Protein AF-A0A961LYN2-F1 (afdb_monomer)

Sequence (134 aa):
SHDMHLLSLVADRLWLVKDGGVAPYLDDLDSYRAMLLGEGTDRPKAEKPARPKASREQVLALKAEVRKCEQRVEKLEDMREKLAAKLADPALYEDDRKGDRDVWNRKYAEVMDGLDRAEALWMKSVEALENAES

Radius of gyration: 27.25 Å; Cα contacts (8 Å, |Δi|>4): 76; chains: 1; bounding box: 68×30×63 Å

Mean predicted aligned error: 15.35 Å

pLDDT: mean 79.86, std 14.17, range [43.94, 96.69]

Foldseek 3Di:
DDPLVVCQVPDPWDWDDDPNDIGTDPDGPVVVVCVVVVVDDDDPPPPPPPPPQADPVRLVVLVVQLVVLVVQLVVLVVVLVVLVVVLPDPVCVDPVNVVVNVVSVVVNVVSVVSNVVSVVSSVVSVVVSVVNND

Secondary structure (DSSP, 8-state):
---HHHHHHH-S-EEEEETTEEEEE-S-HHHHHHHHTT------------PPPPPHHHHHHHHHHHHHHHHHHHHHHHHHHHHHHHHT-GGGGSGGGHHHHHHHHHHHHHHHHHHHHHHHHHHHHHHHHHHHH-

Nearest PDB structures (foldseek):
  4bne-assembly1_B  TM=8.394E-01  e=1.138E+00  Gallus gallus
  3lll-assembly1_B  TM=4.347E-01  e=5.332E+00  Mus musculus

Solvent-accessible surface area (backbone atoms only — not comparable to full-atom values): 7947 Å² total; per-residue (Å²): 136,78,66,62,68,60,49,70,75,70,55,91,76,51,70,44,77,57,97,95,43,78,42,82,37,92,70,56,73,66,57,51,50,40,60,74,69,72,73,64,72,97,60,90,72,72,77,73,72,74,74,75,73,53,50,73,66,55,54,5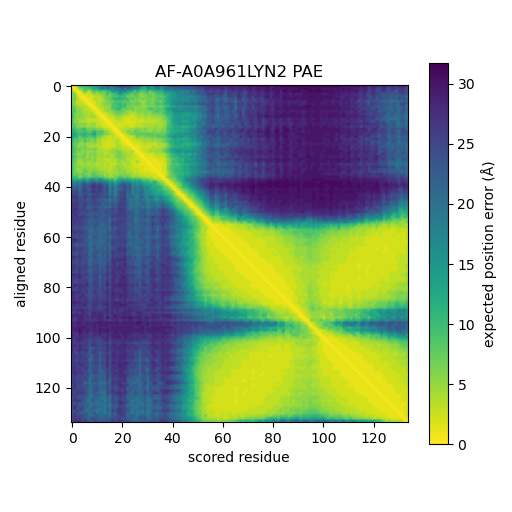0,50,34,54,50,50,29,53,53,28,48,56,50,35,52,55,36,49,57,50,43,52,58,45,49,57,56,71,66,40,70,78,51,72,42,85,94,33,56,73,56,44,58,53,52,52,50,52,46,52,53,42,50,57,49,34,57,54,32,48,56,50,26,54,52,32,46,52,52,37,53,68,44,75,107

Structure (mmCIF, N/CA/C/O backbone):
data_AF-A0A961LYN2-F1
#
_entry.id   AF-A0A961LYN2-F1
#
loop_
_atom_site.group_PDB
_atom_site.id
_atom_site.type_symbol
_atom_site.label_atom_id
_atom_site.label_alt_id
_atom_site.label_comp_id
_atom_site.label_asym_id
_atom_site.label_entity_id
_atom_site.label_seq_id
_atom_site.pdbx_PDB_ins_code
_atom_site.Cartn_x
_atom_site.Cartn_y
_atom_site.Cartn_z
_atom_site.occupancy
_atom_site.B_iso_or_equiv
_atom_site.auth_seq_id
_atom_site.auth_comp_id
_atom_site.auth_asym_id
_atom_site.auth_atom_id
_atom_site.pdbx_PDB_model_num
ATOM 1 N N . SER A 1 1 ? -38.609 20.480 4.962 1.00 43.94 1 SER A N 1
ATOM 2 C CA . SER A 1 1 ? -38.190 19.089 4.730 1.00 43.94 1 SER A CA 1
ATOM 3 C C . SER A 1 1 ? -36.690 19.005 4.890 1.00 43.94 1 SER A C 1
ATOM 5 O O . SER A 1 1 ? -35.978 19.451 4.005 1.00 43.94 1 SER A O 1
ATOM 7 N N . HIS A 1 2 ? -36.223 18.569 6.060 1.00 53.62 2 HIS A N 1
ATOM 8 C CA . HIS A 1 2 ? -34.799 18.359 6.314 1.00 53.62 2 HIS A CA 1
ATOM 9 C C . HIS A 1 2 ? -34.423 16.994 5.754 1.00 53.62 2 HIS A C 1
ATOM 11 O O . HIS A 1 2 ? -35.116 16.014 6.032 1.00 53.62 2 HIS A O 1
ATOM 17 N N . ASP A 1 3 ? -33.368 16.943 4.952 1.00 67.56 3 ASP A N 1
ATOM 18 C CA . ASP A 1 3 ? -32.854 15.695 4.410 1.00 67.56 3 ASP A CA 1
ATOM 19 C C . ASP A 1 3 ? -32.191 14.900 5.544 1.00 67.56 3 ASP A C 1
ATOM 21 O O . ASP A 1 3 ? -31.022 15.084 5.883 1.00 67.56 3 ASP A O 1
ATOM 25 N N . MET A 1 4 ? -32.995 14.089 6.233 1.00 63.25 4 MET A N 1
ATOM 26 C CA . MET A 1 4 ? -32.558 13.339 7.415 1.00 63.25 4 MET A CA 1
ATOM 27 C C . MET A 1 4 ? -31.488 12.301 7.071 1.00 63.25 4 MET A C 1
ATOM 29 O O . MET A 1 4 ? -30.701 11.922 7.935 1.00 63.25 4 MET A O 1
ATOM 33 N N . HIS A 1 5 ? -31.423 11.890 5.804 1.00 59.78 5 HIS A N 1
ATOM 34 C CA . HIS A 1 5 ? -30.403 10.977 5.313 1.00 59.78 5 HIS A CA 1
ATOM 35 C C . HIS A 1 5 ? -29.024 11.645 5.303 1.00 59.78 5 HIS A C 1
ATOM 37 O O . HIS A 1 5 ? -28.043 11.048 5.740 1.00 59.78 5 HIS A O 1
ATOM 43 N N . LEU A 1 6 ? -28.962 12.924 4.916 1.00 63.28 6 LEU A N 1
ATOM 44 C CA . LEU A 1 6 ? -27.732 13.712 4.981 1.00 63.28 6 LEU A CA 1
ATOM 45 C C . LEU A 1 6 ? -27.244 13.891 6.428 1.00 63.28 6 LEU A C 1
ATOM 47 O O . LEU A 1 6 ? -26.052 13.781 6.696 1.00 63.28 6 LEU A O 1
ATOM 51 N N . LEU A 1 7 ? -28.157 14.110 7.379 1.00 65.94 7 LEU A N 1
ATOM 52 C CA . LEU A 1 7 ? -27.802 14.236 8.797 1.00 65.94 7 LEU A CA 1
ATOM 53 C C . LEU A 1 7 ? -27.266 12.925 9.383 1.00 65.94 7 LEU A C 1
ATOM 55 O O . LEU A 1 7 ? -26.334 12.965 10.178 1.00 65.94 7 LEU A O 1
ATOM 59 N N . SER A 1 8 ? -27.794 11.774 8.958 1.00 63.50 8 SER A N 1
ATOM 60 C CA . SER A 1 8 ? -27.272 10.465 9.374 1.00 63.50 8 SER A CA 1
ATOM 61 C C . SER A 1 8 ? -25.857 10.188 8.860 1.00 63.50 8 SER A C 1
ATOM 63 O O . SER A 1 8 ? -25.156 9.374 9.453 1.00 63.50 8 SER A O 1
ATOM 65 N N . LEU A 1 9 ? -25.458 10.811 7.750 1.00 64.75 9 LEU A N 1
ATOM 66 C CA . LEU A 1 9 ? -24.141 10.621 7.137 1.00 64.75 9 LEU A CA 1
ATOM 67 C C . LEU A 1 9 ? -23.081 11.585 7.686 1.00 64.75 9 LEU A C 1
ATOM 69 O O . LEU A 1 9 ? -21.896 11.290 7.596 1.00 64.75 9 LEU A O 1
ATOM 73 N N . VAL A 1 10 ? -23.496 12.734 8.227 1.00 69.56 10 VAL A N 1
ATOM 74 C CA . VAL A 1 10 ? -22.592 13.822 8.647 1.00 69.56 10 VAL A CA 1
ATOM 75 C C . VAL A 1 10 ? -22.502 13.964 10.171 1.00 69.56 10 VAL A C 1
ATOM 77 O O . VAL A 1 10 ? -21.541 14.537 10.676 1.00 69.56 10 VAL A O 1
ATOM 80 N N . ALA A 1 11 ? -23.486 13.478 10.932 1.00 68.31 11 ALA A N 1
ATOM 81 C CA . ALA A 1 11 ? -23.500 13.645 12.381 1.00 68.31 11 ALA A CA 1
ATOM 82 C C . ALA A 1 11 ? -22.739 12.522 13.105 1.00 68.31 11 ALA A C 1
ATOM 84 O O . ALA A 1 11 ? -23.214 11.393 13.183 1.00 68.31 11 ALA A O 1
ATOM 85 N N . ASP A 1 12 ? -21.615 12.868 13.738 1.00 69.12 12 ASP A N 1
ATOM 86 C CA . ASP A 1 12 ? -20.866 11.949 14.609 1.00 69.12 12 ASP A CA 1
ATOM 87 C C . ASP A 1 12 ? -21.581 11.647 15.938 1.00 69.12 12 ASP A C 1
ATOM 89 O O . ASP A 1 12 ? -21.381 10.591 16.538 1.00 69.12 12 ASP A O 1
ATOM 93 N N . ARG A 1 13 ? -22.371 12.597 16.463 1.00 73.81 13 ARG A N 1
ATOM 94 C CA . ARG A 1 13 ? -23.065 12.470 17.759 1.00 73.81 13 ARG A CA 1
ATOM 95 C C . ARG A 1 13 ? -24.402 13.191 17.752 1.00 73.81 13 ARG A C 1
ATOM 97 O O . ARG A 1 13 ? -24.498 14.326 17.290 1.00 73.81 13 ARG A O 1
ATOM 104 N N . LEU A 1 14 ? -25.404 12.567 18.365 1.00 80.19 14 LEU A N 1
ATOM 105 C CA . LEU A 1 14 ? -26.733 13.139 18.550 1.00 80.19 14 LEU A CA 1
ATOM 106 C C . LEU A 1 14 ? -26.966 13.475 20.026 1.00 80.19 14 LEU A C 1
ATOM 108 O O . LEU A 1 14 ? -26.477 12.794 20.927 1.00 80.19 14 LEU A O 1
ATOM 112 N N . TRP A 1 15 ? -27.709 14.551 20.273 1.00 81.94 15 TRP A N 1
ATOM 113 C CA . TRP A 1 15 ? -28.126 14.976 21.608 1.00 81.94 15 TRP A CA 1
ATOM 114 C C . TRP A 1 15 ? -29.633 15.194 21.593 1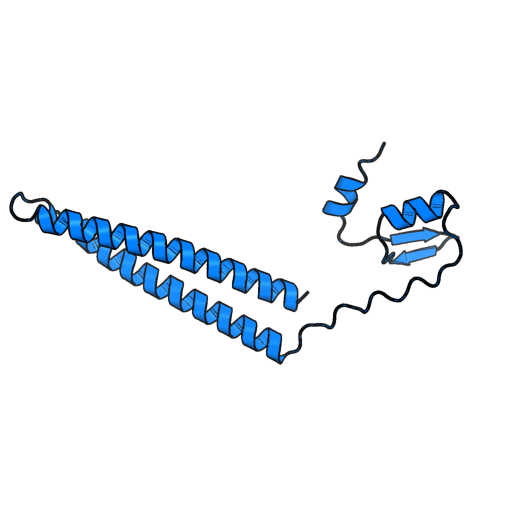.00 81.94 15 TRP A C 1
ATOM 116 O O . TRP A 1 15 ? -30.162 15.834 20.684 1.00 81.94 15 TRP A O 1
ATOM 126 N N . LEU A 1 16 ? -30.319 14.662 22.599 1.00 81.00 16 LEU A N 1
ATOM 127 C CA . LEU A 1 16 ? -31.757 14.800 22.761 1.00 81.00 16 LEU A CA 1
ATOM 128 C C . LEU A 1 16 ? -32.042 15.868 23.812 1.00 81.00 16 LEU A C 1
ATOM 130 O O . LEU A 1 16 ? -31.566 15.787 24.945 1.00 81.00 16 LEU A O 1
ATOM 134 N N . VAL A 1 17 ? -32.848 16.854 23.425 1.00 78.88 17 VAL A N 1
ATOM 135 C CA . VAL A 1 17 ? -33.356 17.888 24.327 1.00 78.88 17 VAL A CA 1
ATOM 136 C C . VAL A 1 17 ? -34.813 17.580 24.634 1.00 78.88 17 VAL A C 1
ATOM 138 O O . VAL A 1 17 ? -35.659 17.632 23.740 1.00 78.88 17 VAL A O 1
ATOM 141 N N . LYS A 1 18 ? -35.109 17.237 25.887 1.00 72.50 18 LYS A N 1
ATOM 142 C CA . LYS A 1 18 ? -36.470 16.953 26.359 1.00 72.50 18 LYS A CA 1
ATOM 143 C C . LYS A 1 18 ? -36.603 17.368 27.823 1.00 72.50 18 LYS A C 1
ATOM 145 O O . LYS A 1 18 ? -35.637 17.274 28.575 1.00 72.50 18 LYS A O 1
ATOM 150 N N . ASP A 1 19 ? -37.784 17.854 28.209 1.00 60.34 19 ASP A N 1
ATOM 151 C CA . ASP A 1 19 ? -38.138 18.184 29.600 1.00 60.34 19 ASP A CA 1
ATOM 152 C C . ASP A 1 19 ? -37.120 19.111 30.302 1.00 60.34 19 ASP A C 1
ATOM 154 O O . ASP A 1 19 ? -36.803 18.955 31.477 1.00 60.34 19 ASP A O 1
ATOM 158 N N . GLY A 1 20 ? -36.575 20.086 29.561 1.00 74.44 20 GLY A N 1
ATOM 159 C CA . GLY A 1 20 ? -35.614 21.072 30.075 1.00 74.44 20 GLY A CA 1
ATOM 160 C C . GLY A 1 20 ? -34.177 20.565 30.256 1.00 74.44 20 GLY A C 1
ATOM 161 O O . GLY A 1 20 ? -33.324 21.335 30.691 1.00 74.44 20 GLY A O 1
ATOM 162 N N . GLY A 1 21 ? -33.890 19.307 29.907 1.00 70.19 21 GLY A N 1
ATOM 163 C CA . GLY A 1 21 ? -32.554 18.712 29.947 1.00 70.19 21 GLY A CA 1
ATOM 164 C C . GLY A 1 21 ? -31.996 18.403 28.557 1.00 70.19 21 GLY A C 1
ATOM 165 O O . GLY A 1 21 ? -32.744 18.210 27.598 1.00 70.19 21 GLY A O 1
ATOM 166 N N . VAL A 1 22 ? -30.665 18.336 28.458 1.00 80.50 22 VAL A N 1
ATOM 167 C CA . VAL A 1 22 ? -29.938 17.903 27.255 1.00 80.50 22 VAL A CA 1
ATOM 168 C C . VAL A 1 22 ? -29.121 16.668 27.622 1.00 80.50 22 VAL A C 1
ATOM 170 O O . VAL A 1 22 ? -28.274 16.736 28.512 1.00 80.50 22 VAL A O 1
ATOM 173 N N . ALA A 1 23 ? -29.370 15.545 26.951 1.00 75.38 23 ALA A N 1
ATOM 174 C CA . ALA A 1 23 ? -28.655 14.292 27.178 1.00 75.38 23 ALA A CA 1
ATOM 175 C C . ALA A 1 23 ? -28.105 13.720 25.860 1.00 75.38 23 ALA A C 1
ATOM 177 O O . ALA A 1 23 ? -28.721 13.918 24.809 1.00 75.38 23 ALA A O 1
ATOM 178 N N . PRO A 1 24 ? -26.968 12.999 25.883 1.00 77.69 24 PRO A N 1
ATOM 179 C CA . PRO A 1 24 ? -26.489 12.263 24.717 1.00 77.69 24 PRO A CA 1
ATOM 180 C C . PRO A 1 24 ? -27.546 11.270 24.223 1.00 77.69 24 PRO A C 1
ATOM 182 O O . PRO A 1 24 ? -28.118 10.520 25.014 1.00 77.69 24 PRO 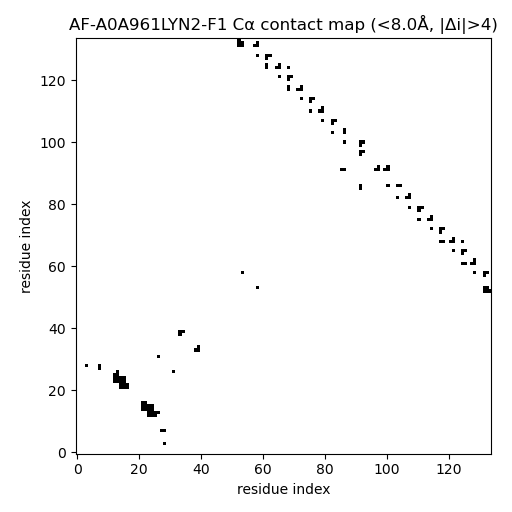A O 1
ATOM 185 N N . TYR A 1 25 ? -27.798 11.264 22.917 1.00 80.12 25 TYR A N 1
ATOM 186 C CA . TYR A 1 25 ? -28.762 10.383 22.270 1.00 80.12 25 TYR A CA 1
A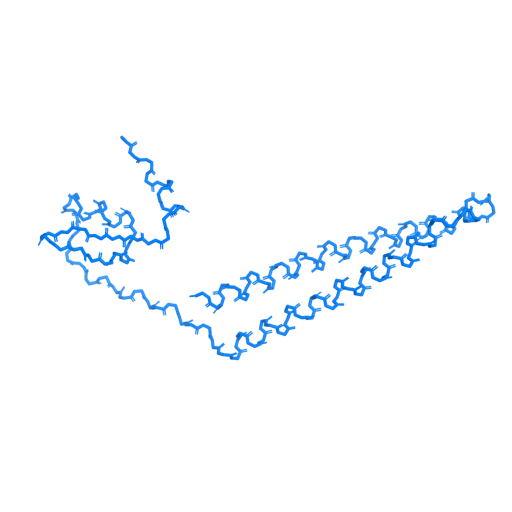TOM 187 C C . TYR A 1 25 ? -28.008 9.313 21.485 1.00 80.12 25 TYR A C 1
ATOM 189 O O . TYR A 1 25 ? -27.267 9.619 20.554 1.00 80.12 25 TYR A O 1
ATOM 197 N N . LEU A 1 26 ? -28.157 8.062 21.919 1.00 73.62 26 LEU A N 1
ATOM 198 C CA . LEU A 1 26 ? -27.394 6.919 21.402 1.00 73.62 26 LEU A CA 1
ATOM 199 C C . LEU A 1 26 ? -28.127 6.153 20.292 1.00 73.62 26 LEU A C 1
ATOM 201 O O . LEU A 1 26 ? -27.582 5.204 19.732 1.00 73.62 26 LEU A O 1
ATOM 205 N N . ASP A 1 27 ? -29.362 6.546 19.997 1.00 75.44 27 ASP A N 1
ATOM 206 C CA . ASP A 1 27 ? -30.182 5.974 18.937 1.00 75.44 27 ASP A CA 1
ATOM 207 C C . ASP A 1 27 ? -30.099 6.813 17.648 1.00 75.44 27 ASP A C 1
ATOM 209 O O . ASP A 1 27 ? -29.579 7.927 17.632 1.00 75.44 27 ASP A O 1
ATOM 213 N N . ASP A 1 28 ? -30.615 6.268 16.546 1.00 78.56 28 ASP A N 1
ATOM 214 C CA . ASP A 1 28 ? -30.626 6.919 15.233 1.00 78.56 28 ASP A CA 1
ATOM 215 C C . ASP A 1 28 ? -31.809 7.893 15.043 1.00 78.56 28 ASP A C 1
ATOM 217 O O . ASP A 1 28 ? -32.763 7.959 15.830 1.00 78.56 28 ASP A O 1
ATOM 221 N N . LEU A 1 29 ? -31.740 8.680 13.964 1.00 76.38 29 LEU A N 1
ATOM 222 C CA . LEU A 1 29 ? -32.771 9.659 13.599 1.00 76.38 29 LEU A CA 1
ATOM 223 C C . LEU A 1 29 ? -34.120 8.999 13.257 1.00 76.38 29 LEU A C 1
ATOM 225 O O . LEU A 1 29 ? -35.168 9.601 13.497 1.00 76.38 29 LEU A O 1
ATOM 229 N N . ASP A 1 30 ? -34.115 7.753 12.774 1.00 73.50 30 ASP A N 1
ATOM 230 C CA . ASP A 1 30 ? -35.334 6.977 12.514 1.00 73.50 30 ASP A CA 1
ATOM 231 C C . ASP A 1 30 ? -36.050 6.590 13.816 1.00 73.50 30 ASP A C 1
ATOM 233 O O . ASP A 1 30 ? -37.273 6.717 13.925 1.00 73.50 30 ASP A O 1
ATOM 237 N N . SER A 1 31 ? -35.293 6.212 14.849 1.00 73.88 31 SER A N 1
ATOM 238 C CA . SER A 1 31 ? -35.816 5.952 16.195 1.00 73.88 31 SER A CA 1
ATOM 239 C C . SER A 1 31 ? -36.382 7.227 16.831 1.00 73.88 31 SER A C 1
ATOM 241 O O . SER A 1 31 ? -37.436 7.183 17.467 1.00 73.88 31 SER A O 1
ATOM 243 N N . TYR A 1 32 ? -35.739 8.382 16.612 1.00 76.56 32 TYR A N 1
ATOM 244 C CA . TYR A 1 32 ? -36.258 9.676 17.079 1.00 76.56 32 TYR A CA 1
ATOM 245 C C . TYR A 1 32 ? -37.588 10.037 16.400 1.00 76.56 32 TYR A C 1
ATOM 247 O O . TYR A 1 32 ? -38.526 10.502 17.051 1.00 76.56 32 TYR A O 1
ATOM 255 N N . ARG A 1 33 ? -37.708 9.757 15.098 1.00 76.19 33 ARG A N 1
ATOM 256 C CA . ARG A 1 33 ? -38.952 9.941 14.343 1.00 76.19 33 ARG A CA 1
ATOM 257 C C . ARG A 1 33 ? -40.076 9.046 14.867 1.00 76.19 33 ARG A C 1
ATOM 259 O O . ARG A 1 33 ? -41.191 9.531 15.046 1.00 76.19 33 ARG A O 1
ATOM 266 N N . ALA A 1 34 ? -39.793 7.774 15.139 1.00 73.81 34 ALA A N 1
ATOM 267 C CA . ALA A 1 34 ? -40.772 6.853 15.716 1.00 73.81 34 ALA A CA 1
ATOM 268 C C . ALA A 1 34 ? -41.244 7.311 17.111 1.00 73.81 34 ALA A C 1
ATOM 270 O O . ALA A 1 34 ? -42.433 7.226 17.420 1.00 73.81 34 ALA A O 1
ATOM 271 N N . MET A 1 35 ? -40.333 7.868 17.921 1.00 73.31 35 MET A N 1
ATOM 272 C CA . MET A 1 35 ? -40.653 8.454 19.228 1.00 73.31 35 MET A CA 1
ATOM 273 C C . MET A 1 35 ? -41.564 9.688 19.110 1.00 73.31 35 MET A C 1
ATOM 275 O O . MET A 1 35 ? -42.495 9.838 19.897 1.00 73.31 35 MET A O 1
ATOM 279 N N . LEU A 1 36 ? -41.328 10.563 18.126 1.00 72.19 36 LEU A N 1
ATOM 280 C CA . LEU A 1 36 ? -42.148 11.757 17.873 1.00 72.19 36 LEU A CA 1
ATOM 281 C C . LEU A 1 36 ? -43.554 11.436 17.351 1.00 72.19 36 LEU A C 1
ATOM 283 O O . LEU A 1 36 ? -44.495 12.169 17.645 1.00 72.19 36 LEU A O 1
ATOM 287 N N . LEU A 1 37 ? -43.695 10.367 16.564 1.00 74.44 37 LEU A N 1
ATOM 288 C CA . LEU A 1 37 ? -44.964 9.971 15.942 1.00 74.44 37 LEU A CA 1
ATOM 289 C C . LEU A 1 37 ? -45.880 9.161 16.874 1.00 74.44 37 LEU A C 1
ATOM 291 O O . LEU A 1 37 ? -47.002 8.845 16.494 1.00 74.44 37 LEU A O 1
ATOM 295 N N . GLY A 1 38 ? -45.436 8.850 18.097 1.00 62.34 38 GLY A N 1
ATOM 296 C CA . GLY A 1 38 ? -46.259 8.168 19.102 1.00 62.34 38 GLY A CA 1
ATOM 297 C C . GLY A 1 38 ? -46.527 6.682 18.824 1.00 62.34 38 GLY A C 1
ATOM 298 O O . GLY A 1 38 ? -47.333 6.078 19.523 1.00 62.34 38 GLY A O 1
ATOM 299 N N . GLU A 1 39 ? -45.848 6.073 17.844 1.00 54.94 39 GLU A N 1
ATOM 300 C CA . GLU A 1 39 ? -46.008 4.654 17.467 1.00 54.94 39 GLU A CA 1
ATOM 301 C C . GLU A 1 39 ? -45.041 3.703 18.210 1.00 54.94 39 GLU A C 1
ATOM 303 O O . GLU A 1 39 ? -45.038 2.492 17.987 1.00 54.94 39 GLU A O 1
ATOM 308 N N . GLY A 1 40 ? -44.217 4.220 19.123 1.00 51.31 40 GLY A N 1
ATOM 309 C CA . GLY A 1 40 ? -43.243 3.438 19.886 1.00 51.31 40 GLY A CA 1
ATOM 310 C C . GLY A 1 40 ? -43.794 2.923 21.211 1.00 51.31 40 GLY A C 1
ATOM 311 O O . GLY A 1 40 ? -43.507 3.492 22.258 1.00 51.31 40 GLY A O 1
ATOM 312 N N . THR A 1 41 ? -44.560 1.834 21.170 1.00 46.53 41 THR A N 1
ATOM 313 C CA . THR A 1 41 ? -44.861 0.994 22.339 1.00 46.53 41 THR A CA 1
ATOM 314 C C . THR A 1 41 ? -43.589 0.620 23.098 1.00 46.53 41 THR A C 1
ATOM 316 O O . THR A 1 41 ? -42.602 0.247 22.456 1.00 46.53 41 THR A O 1
ATOM 319 N N . ASP A 1 42 ? -43.663 0.617 24.432 1.00 50.12 42 ASP A N 1
ATOM 320 C CA . ASP A 1 42 ? -42.789 -0.118 25.350 1.00 50.12 42 ASP A CA 1
ATOM 321 C C . ASP A 1 42 ? -42.363 -1.475 24.766 1.00 50.12 42 ASP A C 1
ATOM 323 O O . ASP A 1 42 ? -43.044 -2.495 24.887 1.00 50.12 42 ASP A O 1
ATOM 327 N N . ARG A 1 43 ? -41.203 -1.502 24.118 1.00 52.31 43 ARG A N 1
ATOM 328 C CA . ARG A 1 43 ? -40.408 -2.714 23.977 1.00 52.31 43 ARG A CA 1
ATOM 329 C C . ARG A 1 43 ? -39.109 -2.448 24.709 1.00 52.31 43 ARG A C 1
ATOM 331 O O . ARG A 1 43 ? -38.463 -1.448 24.394 1.00 52.31 43 ARG A O 1
ATOM 338 N N . PRO A 1 44 ? -38.680 -3.330 25.626 1.00 47.84 44 PRO A N 1
ATOM 339 C CA . PRO A 1 44 ? -37.300 -3.320 26.067 1.00 47.84 44 PRO A CA 1
ATOM 340 C C . PRO A 1 44 ? -36.457 -3.616 24.825 1.00 47.84 44 PRO A C 1
ATOM 342 O O . PRO A 1 44 ? -36.373 -4.753 24.356 1.00 47.84 44 PRO A O 1
ATOM 345 N N . LYS A 1 45 ? -35.921 -2.559 24.211 1.00 52.56 45 LYS A N 1
ATOM 346 C CA . LYS A 1 45 ? -34.965 -2.665 23.117 1.00 52.56 45 LYS A CA 1
ATOM 347 C C . LYS A 1 45 ? -33.736 -3.275 23.768 1.00 52.56 45 LYS A C 1
ATOM 349 O O . LYS A 1 45 ? -33.087 -2.620 24.577 1.00 52.56 45 LYS A O 1
ATOM 354 N N . ALA A 1 46 ? -33.516 -4.562 23.503 1.00 51.50 46 ALA A N 1
ATOM 355 C CA . ALA A 1 46 ? -32.322 -5.275 23.919 1.00 51.50 46 ALA A CA 1
ATOM 356 C C . ALA A 1 46 ? -31.124 -4.354 23.688 1.00 51.50 46 ALA A C 1
ATOM 358 O O . ALA A 1 46 ? -30.978 -3.837 22.574 1.00 51.50 46 ALA A O 1
ATOM 359 N N . GLU A 1 47 ? -30.336 -4.104 24.740 1.00 54.22 47 GLU A N 1
ATOM 360 C CA . GLU A 1 47 ? -29.048 -3.433 24.617 1.00 54.22 47 GLU A CA 1
ATOM 361 C C . GLU A 1 47 ? -28.350 -4.075 23.424 1.00 54.22 47 GLU A C 1
ATOM 363 O O . GLU A 1 47 ? -28.020 -5.264 23.455 1.00 54.22 47 GLU A O 1
ATOM 368 N N . LYS A 1 48 ? -28.199 -3.323 22.323 1.00 55.56 48 LYS A N 1
ATOM 369 C CA . LYS A 1 48 ? -27.278 -3.738 21.271 1.00 55.56 48 LYS A CA 1
ATOM 370 C C . LYS A 1 48 ? -25.967 -3.936 22.021 1.00 55.56 48 LYS A C 1
ATOM 372 O O . LYS A 1 48 ? -25.511 -2.957 22.619 1.00 55.56 48 LYS A O 1
ATOM 377 N N . PRO A 1 49 ? -25.410 -5.160 22.074 1.00 47.72 49 PRO A N 1
ATOM 378 C CA . PRO A 1 49 ? -24.187 -5.380 22.815 1.00 47.72 49 PRO A CA 1
ATOM 379 C C . PRO A 1 49 ? -23.193 -4.359 22.283 1.00 47.72 49 PRO A C 1
ATOM 381 O O . PRO A 1 49 ? -22.992 -4.277 21.065 1.00 47.72 49 PRO A O 1
ATOM 384 N N . ALA A 1 50 ? -22.663 -3.522 23.181 1.00 59.19 50 ALA A N 1
ATOM 385 C CA . ALA A 1 50 ? -21.554 -2.645 22.854 1.00 59.19 50 ALA A CA 1
ATOM 386 C C . ALA A 1 50 ? -20.556 -3.522 22.105 1.00 59.19 50 ALA A C 1
ATOM 388 O O . ALA A 1 50 ? -20.169 -4.569 22.637 1.00 59.19 50 ALA A O 1
ATOM 389 N N . ARG A 1 51 ? -20.261 -3.184 20.839 1.00 59.94 51 ARG A N 1
ATOM 390 C CA . ARG A 1 51 ? -19.361 -3.999 20.019 1.00 59.94 51 ARG A CA 1
ATOM 391 C C . ARG A 1 51 ? -18.133 -4.259 20.887 1.00 59.94 51 ARG A C 1
ATOM 393 O O . ARG A 1 51 ? -17.578 -3.284 21.401 1.00 59.94 51 ARG A O 1
ATOM 400 N N . PRO A 1 52 ? -17.784 -5.526 21.169 1.00 59.56 52 PRO A N 1
ATOM 401 C CA . PRO A 1 52 ? -16.664 -5.800 22.047 1.00 59.56 52 PRO A CA 1
ATOM 402 C C . PRO A 1 52 ? -15.458 -5.098 21.436 1.00 59.56 52 PRO A C 1
ATOM 404 O O . PRO A 1 52 ? -15.116 -5.366 20.284 1.00 59.56 52 PRO A O 1
ATOM 407 N N . LYS A 1 53 ? -14.881 -4.145 22.181 1.00 66.31 53 LYS A N 1
ATOM 408 C CA . LYS A 1 53 ? -13.651 -3.467 21.769 1.00 66.31 53 LYS A CA 1
ATOM 409 C C . LYS A 1 53 ? -12.651 -4.547 21.387 1.00 66.31 53 LYS A C 1
ATOM 411 O O . LYS A 1 53 ? -12.512 -5.523 22.135 1.00 66.31 53 LYS A O 1
ATOM 416 N N . ALA A 1 54 ? -12.011 -4.394 20.230 1.00 75.31 54 ALA A N 1
ATOM 417 C CA . ALA A 1 54 ? -11.049 -5.377 19.761 1.00 75.31 54 ALA A CA 1
ATOM 418 C C . ALA A 1 54 ? -10.024 -5.647 20.869 1.00 75.31 54 ALA A C 1
ATOM 420 O O . ALA A 1 54 ? -9.571 -4.733 21.569 1.00 75.31 54 ALA A O 1
ATOM 421 N N . SER A 1 55 ? -9.694 -6.919 21.078 1.00 84.19 55 SER A N 1
ATOM 422 C CA . SER A 1 55 ? -8.730 -7.276 22.109 1.00 84.19 55 SER A CA 1
ATOM 423 C C . SER A 1 55 ? -7.370 -6.659 21.774 1.00 84.19 55 SER A C 1
ATOM 425 O O . SER A 1 55 ? -7.019 -6.448 20.610 1.00 84.19 55 SER A O 1
ATOM 427 N N . ARG A 1 56 ? -6.552 -6.396 22.797 1.00 85.62 56 ARG A N 1
ATOM 428 C CA . ARG A 1 56 ? -5.190 -5.878 22.597 1.00 85.62 56 ARG A CA 1
ATOM 429 C C . ARG A 1 56 ? -4.369 -6.765 21.650 1.00 85.62 56 ARG A C 1
ATOM 431 O O . ARG A 1 56 ? -3.543 -6.254 20.901 1.00 85.62 56 ARG A O 1
ATOM 438 N N . GLU A 1 57 ? -4.611 -8.074 21.672 1.00 87.25 57 GLU A N 1
ATOM 439 C CA . GLU A 1 57 ? -3.978 -9.051 20.780 1.00 87.25 57 GLU A CA 1
ATOM 440 C C . GLU A 1 57 ? -4.433 -8.885 19.325 1.00 87.25 57 GLU A C 1
ATOM 442 O O . GLU A 1 57 ? -3.597 -8.921 18.425 1.00 87.25 57 GLU A O 1
ATOM 447 N N . GLN A 1 58 ? -5.725 -8.631 19.087 1.00 87.06 58 GLN A N 1
ATOM 448 C CA . GLN A 1 58 ? -6.261 -8.355 17.749 1.00 87.06 58 GLN A CA 1
ATOM 449 C C . GLN A 1 58 ? -5.669 -7.067 17.166 1.00 87.06 58 GLN A C 1
ATOM 451 O O . GLN A 1 58 ? -5.212 -7.063 16.026 1.00 87.06 58 GLN A O 1
ATOM 456 N N . VAL A 1 59 ? -5.585 -6.000 17.966 1.00 90.19 59 VAL A N 1
ATOM 457 C CA . VAL A 1 59 ? -4.956 -4.736 17.547 1.00 90.19 59 VAL A CA 1
ATOM 458 C C . VAL A 1 59 ? -3.464 -4.927 17.244 1.00 90.19 59 VAL A C 1
ATOM 460 O O . VAL A 1 59 ? -2.958 -4.404 16.253 1.00 90.19 59 VAL A O 1
ATOM 463 N N . LEU A 1 60 ? -2.740 -5.701 18.062 1.00 92.12 60 LEU A N 1
ATOM 464 C CA . LEU A 1 60 ? -1.329 -6.022 17.812 1.00 92.12 60 LEU A CA 1
ATOM 465 C C . LEU A 1 60 ? -1.136 -6.825 16.517 1.00 92.12 60 LEU A C 1
ATOM 467 O O . LEU A 1 60 ? -0.207 -6.536 15.764 1.00 92.12 60 LEU A O 1
ATOM 471 N N . ALA A 1 61 ? -2.012 -7.794 16.244 1.00 92.56 61 ALA A N 1
ATOM 472 C CA . ALA A 1 61 ? -1.978 -8.577 15.013 1.00 92.56 61 ALA A CA 1
ATOM 473 C C . ALA A 1 61 ? -2.254 -7.706 13.776 1.00 92.56 61 ALA A C 1
ATOM 475 O O . ALA A 1 61 ? -1.509 -7.780 12.801 1.00 92.56 61 ALA A O 1
ATOM 476 N N . LEU A 1 62 ? -3.254 -6.821 13.838 1.00 91.56 62 LEU A N 1
ATOM 477 C CA . LEU A 1 62 ? -3.566 -5.882 12.756 1.00 91.56 62 LEU A CA 1
ATOM 478 C C . LEU A 1 62 ? -2.404 -4.916 12.488 1.00 91.56 62 LEU A C 1
ATOM 480 O O . LEU A 1 62 ? -2.018 -4.725 11.338 1.00 91.56 62 LEU A O 1
ATOM 484 N N . LYS A 1 63 ? -1.755 -4.391 13.537 1.00 92.81 63 LYS A N 1
ATOM 485 C CA . LYS A 1 63 ? -0.531 -3.577 13.398 1.00 92.81 63 LYS A CA 1
ATOM 486 C C . LYS A 1 63 ? 0.615 -4.343 12.737 1.00 92.81 63 LYS A C 1
ATOM 488 O O . LYS A 1 63 ? 1.380 -3.759 11.971 1.00 92.81 63 LYS A O 1
ATOM 493 N N . ALA A 1 64 ? 0.760 -5.633 13.036 1.00 94.31 64 ALA A N 1
ATOM 494 C CA . ALA A 1 64 ? 1.772 -6.470 12.400 1.00 94.31 64 ALA A CA 1
ATOM 495 C C . ALA A 1 64 ? 1.470 -6.703 10.910 1.00 94.31 64 ALA A C 1
ATOM 497 O O . ALA A 1 64 ? 2.390 -6.631 10.094 1.00 94.31 64 ALA A O 1
ATOM 498 N N . GLU A 1 65 ? 0.204 -6.922 10.544 1.00 92.31 65 GLU A N 1
ATOM 499 C CA . GLU A 1 65 ? -0.203 -7.058 9.140 1.00 92.31 65 GLU A CA 1
ATOM 500 C C . GLU A 1 65 ? -0.023 -5.749 8.358 1.00 92.31 65 GLU A C 1
ATOM 502 O O . GLU A 1 65 ? 0.552 -5.786 7.272 1.00 92.31 65 GLU A O 1
ATOM 507 N N . VAL A 1 66 ? -0.364 -4.587 8.934 1.00 94.50 66 VAL A N 1
ATOM 508 C CA . VAL A 1 66 ? -0.073 -3.273 8.322 1.00 94.50 66 VAL A CA 1
ATOM 509 C C . VAL A 1 66 ? 1.420 -3.137 8.011 1.00 94.50 66 VAL A C 1
ATOM 511 O O . VAL A 1 66 ? 1.783 -2.907 6.859 1.00 94.50 66 VAL A O 1
ATOM 514 N N . ARG A 1 67 ? 2.298 -3.392 8.992 1.00 94.81 67 ARG A N 1
ATOM 515 C CA . ARG A 1 67 ? 3.762 -3.331 8.800 1.00 94.81 67 ARG A CA 1
ATOM 516 C C . ARG A 1 67 ? 4.267 -4.284 7.721 1.00 94.81 67 ARG A C 1
ATOM 518 O O . ARG A 1 67 ? 5.226 -3.989 7.013 1.00 94.81 67 ARG A O 1
ATOM 525 N N . LYS A 1 68 ? 3.661 -5.463 7.610 1.00 94.94 68 LYS A N 1
ATOM 526 C CA . LYS A 1 68 ? 4.021 -6.458 6.596 1.00 94.94 68 LYS A CA 1
ATOM 527 C C . LYS A 1 68 ? 3.593 -6.013 5.199 1.00 94.94 68 LYS A C 1
ATOM 529 O O . LYS A 1 68 ? 4.332 -6.250 4.243 1.00 94.94 68 LYS A O 1
ATOM 534 N N . CYS A 1 69 ? 2.432 -5.373 5.075 1.00 93.56 69 CYS A N 1
ATOM 535 C CA . CYS A 1 69 ? 1.991 -4.753 3.831 1.00 93.56 69 CYS A CA 1
ATOM 536 C C . CYS A 1 69 ? 2.903 -3.584 3.435 1.00 93.56 69 CYS A C 1
ATOM 538 O O . CYS A 1 69 ? 3.334 -3.547 2.286 1.00 93.56 69 CYS A O 1
ATOM 540 N N . GLU A 1 70 ? 3.294 -2.722 4.378 1.00 93.88 70 GLU A N 1
ATOM 541 C CA . GLU A 1 70 ? 4.251 -1.625 4.144 1.00 93.88 70 GLU A CA 1
ATOM 542 C C . GLU A 1 70 ? 5.583 -2.143 3.593 1.00 93.88 70 GLU A C 1
ATOM 544 O O . GLU A 1 70 ? 6.019 -1.723 2.526 1.00 93.88 70 GLU A O 1
ATOM 549 N N . GLN A 1 71 ? 6.181 -3.147 4.245 1.00 95.75 71 GLN A N 1
ATOM 550 C CA . GLN A 1 71 ? 7.420 -3.775 3.765 1.00 95.75 71 GLN A CA 1
ATOM 551 C C . GLN A 1 71 ? 7.276 -4.395 2.371 1.00 95.75 71 GLN A C 1
ATOM 553 O O . GLN A 1 71 ? 8.258 -4.551 1.643 1.00 95.75 71 GLN A O 1
ATOM 558 N N . ARG A 1 72 ? 6.071 -4.843 2.007 1.00 94.31 72 ARG A N 1
ATOM 559 C CA . ARG A 1 72 ? 5.812 -5.421 0.688 1.00 94.31 72 ARG A CA 1
ATOM 560 C C . ARG A 1 72 ? 5.712 -4.338 -0.382 1.00 94.31 72 ARG A C 1
ATOM 562 O O . ARG A 1 72 ? 6.248 -4.558 -1.463 1.00 94.31 72 ARG A O 1
ATOM 569 N N . VAL A 1 73 ? 5.070 -3.211 -0.077 1.00 94.50 73 VAL A N 1
ATOM 570 C CA . VAL A 1 73 ? 5.033 -2.028 -0.950 1.00 94.50 73 VAL A CA 1
ATOM 571 C C . VAL A 1 73 ? 6.449 -1.488 -1.150 1.00 94.50 73 VAL A C 1
ATOM 573 O O . VAL A 1 73 ? 6.885 -1.372 -2.288 1.00 94.50 73 VAL A O 1
ATOM 576 N N . GLU A 1 74 ? 7.211 -1.297 -0.071 1.00 95.88 74 GLU A N 1
ATOM 577 C CA . GLU A 1 74 ? 8.601 -0.816 -0.119 1.00 95.88 74 GLU A CA 1
ATOM 578 C C . GLU A 1 74 ? 9.483 -1.692 -1.024 1.00 95.88 74 GLU A C 1
ATOM 580 O O . GLU A 1 74 ? 10.151 -1.201 -1.930 1.00 95.88 74 GLU A O 1
ATOM 585 N N . LYS A 1 75 ? 9.418 -3.021 -0.869 1.00 95.31 75 LYS A N 1
ATOM 586 C CA . LYS A 1 75 ? 10.170 -3.948 -1.732 1.00 95.31 75 LYS A CA 1
ATOM 587 C C . LYS A 1 75 ? 9.763 -3.871 -3.204 1.00 95.31 75 LYS A C 1
ATOM 589 O O . LYS A 1 75 ? 10.603 -4.102 -4.074 1.00 95.31 75 LYS A O 1
ATOM 594 N N . LEU A 1 76 ? 8.484 -3.632 -3.491 1.00 94.12 76 LEU A N 1
ATOM 595 C CA . LEU A 1 76 ? 7.992 -3.513 -4.864 1.00 94.12 76 LEU A CA 1
ATOM 596 C C . LEU A 1 76 ? 8.395 -2.173 -5.485 1.00 94.12 76 LEU A C 1
ATOM 598 O O . LEU A 1 76 ? 8.791 -2.171 -6.649 1.00 94.12 76 LEU A O 1
ATOM 602 N N . GLU A 1 77 ? 8.397 -1.083 -4.715 1.00 94.12 77 GLU A N 1
ATOM 603 C CA . GLU A 1 77 ? 8.960 0.208 -5.136 1.00 94.12 77 GLU A CA 1
ATOM 604 C C . GLU A 1 77 ? 10.459 0.090 -5.447 1.00 94.12 77 GLU A C 1
ATOM 606 O O . GLU A 1 77 ? 10.891 0.476 -6.532 1.00 94.12 77 GLU A O 1
ATOM 611 N N . ASP A 1 78 ? 11.245 -0.568 -4.589 1.00 96.00 78 ASP A N 1
ATOM 612 C CA . ASP A 1 78 ? 12.669 -0.830 -4.850 1.00 96.00 78 ASP A CA 1
ATOM 613 C C . ASP A 1 78 ? 12.889 -1.601 -6.165 1.00 96.00 78 ASP A C 1
ATOM 615 O O . ASP A 1 78 ? 13.850 -1.373 -6.911 1.00 96.00 78 ASP A O 1
ATOM 619 N N . MET A 1 79 ? 12.029 -2.587 -6.441 1.00 93.31 79 MET A N 1
ATOM 620 C CA . MET A 1 79 ? 12.080 -3.359 -7.684 1.00 93.31 79 MET A CA 1
ATOM 621 C C . MET A 1 79 ? 11.686 -2.504 -8.887 1.00 93.31 79 MET A C 1
ATOM 623 O O . MET A 1 79 ? 12.338 -2.592 -9.933 1.00 93.31 79 MET A O 1
ATOM 627 N N . ARG A 1 80 ? 10.648 -1.678 -8.740 1.00 94.12 80 ARG A N 1
ATOM 628 C CA . ARG A 1 80 ? 10.181 -0.741 -9.758 1.00 94.12 80 ARG A CA 1
ATOM 629 C C . ARG A 1 80 ? 11.277 0.255 -10.113 1.00 94.12 80 ARG A C 1
ATOM 631 O O . ARG A 1 80 ? 11.549 0.421 -11.297 1.00 94.12 80 ARG A O 1
ATOM 638 N N . GLU A 1 81 ? 11.942 0.860 -9.133 1.00 94.12 81 GLU A N 1
ATOM 639 C CA . GLU A 1 81 ? 13.013 1.836 -9.359 1.00 94.12 81 GLU A CA 1
ATOM 640 C C . GLU A 1 81 ? 14.181 1.209 -10.131 1.00 94.12 81 GLU A C 1
ATOM 642 O O . GLU A 1 81 ? 14.633 1.743 -11.146 1.00 94.12 81 GLU A O 1
ATOM 647 N N . LYS A 1 82 ? 14.614 0.007 -9.731 1.00 92.88 82 LYS A N 1
ATOM 648 C CA . LYS A 1 82 ? 15.675 -0.733 -10.436 1.00 92.88 82 LYS A CA 1
ATOM 649 C C . LYS A 1 82 ? 15.289 -1.078 -11.873 1.00 92.88 82 LYS A C 1
ATOM 651 O O . LYS A 1 82 ? 16.150 -1.072 -12.754 1.00 92.88 82 LYS A O 1
ATOM 656 N N . LEU A 1 83 ? 14.024 -1.418 -12.125 1.00 90.50 83 LEU A N 1
ATOM 657 C CA . LEU A 1 83 ? 13.528 -1.683 -13.477 1.00 90.50 83 LEU A CA 1
ATOM 658 C C . LEU A 1 83 ? 13.391 -0.397 -14.296 1.00 90.50 83 LEU A C 1
ATOM 660 O O . LEU A 1 83 ? 13.775 -0.396 -15.462 1.00 90.50 83 LEU A O 1
ATOM 664 N N . ALA A 1 84 ? 12.920 0.693 -13.693 1.00 90.38 84 ALA A N 1
ATOM 665 C CA . ALA A 1 84 ? 12.825 2.001 -14.330 1.00 90.38 84 ALA A CA 1
ATOM 666 C C . ALA A 1 84 ? 14.208 2.513 -14.750 1.00 90.38 84 ALA A C 1
ATOM 668 O O . ALA A 1 84 ? 14.377 2.940 -15.888 1.00 90.38 84 ALA A O 1
ATOM 669 N N . ALA A 1 85 ? 15.220 2.378 -13.887 1.00 89.88 85 ALA A N 1
ATOM 670 C CA . ALA A 1 85 ? 16.600 2.731 -14.211 1.00 89.88 85 ALA A CA 1
ATOM 671 C C . ALA A 1 85 ? 17.145 1.920 -15.399 1.00 89.88 85 ALA A C 1
ATOM 673 O O . ALA A 1 85 ? 17.808 2.472 -16.273 1.00 89.88 85 ALA A O 1
ATOM 674 N N . LYS A 1 86 ? 16.825 0.620 -15.475 1.00 86.06 86 LYS A N 1
ATOM 675 C CA . LYS A 1 86 ? 17.197 -0.229 -16.621 1.00 86.06 86 LYS A CA 1
ATOM 676 C C . LYS A 1 86 ? 16.468 0.164 -17.904 1.00 86.06 86 LYS A C 1
ATOM 678 O O . LYS A 1 86 ? 17.075 0.159 -18.966 1.00 86.06 86 LYS A O 1
ATOM 683 N N . LEU A 1 87 ? 15.180 0.492 -17.813 1.00 86.06 87 LEU A N 1
ATOM 684 C CA . LEU A 1 87 ? 14.371 0.937 -18.951 1.00 86.06 87 LEU A CA 1
ATOM 685 C C . LEU A 1 87 ? 14.732 2.351 -19.425 1.00 86.06 87 LEU A C 1
ATOM 687 O O . LEU A 1 87 ? 14.422 2.695 -20.564 1.00 86.06 87 LEU A O 1
ATOM 691 N N . ALA A 1 88 ? 15.381 3.152 -18.579 1.00 86.38 88 ALA A N 1
ATOM 692 C CA . ALA A 1 88 ? 15.883 4.479 -18.915 1.00 86.38 88 ALA A CA 1
ATOM 693 C C . ALA A 1 88 ? 17.245 4.457 -19.634 1.00 86.38 88 ALA A C 1
ATOM 695 O O . ALA A 1 88 ? 17.655 5.492 -20.155 1.00 86.38 88 ALA A O 1
ATOM 696 N N . ASP A 1 89 ? 17.943 3.314 -19.680 1.00 85.50 89 ASP A N 1
ATOM 697 C CA . ASP A 1 89 ? 19.225 3.186 -20.380 1.00 85.50 89 ASP A CA 1
ATOM 698 C C . ASP A 1 89 ? 19.023 3.306 -21.908 1.00 85.50 89 ASP A C 1
ATOM 700 O O . ASP A 1 89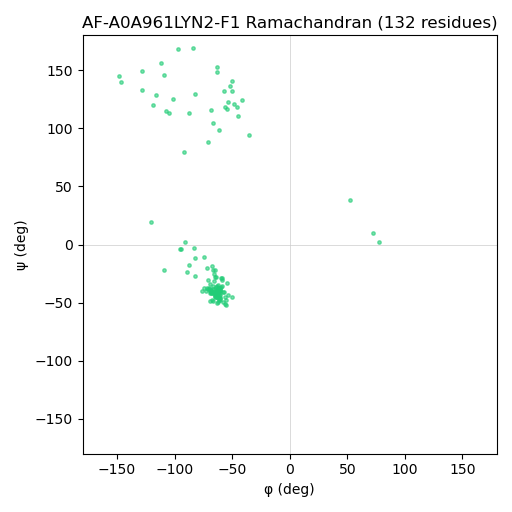 ? 18.382 2.434 -22.509 1.00 85.50 89 ASP A O 1
ATOM 704 N N . PRO A 1 90 ? 19.585 4.339 -22.574 1.00 80.62 90 PRO A N 1
ATOM 705 C CA . PRO A 1 90 ? 19.468 4.514 -24.021 1.00 80.62 90 PRO A CA 1
ATOM 706 C C . PRO A 1 90 ? 20.015 3.324 -24.812 1.00 80.62 90 PRO A C 1
ATOM 708 O O . PRO A 1 90 ? 19.492 2.993 -25.875 1.00 80.62 90 PRO A O 1
ATOM 711 N N . ALA A 1 91 ? 21.023 2.632 -24.275 1.00 80.75 91 ALA A N 1
ATOM 712 C CA . ALA A 1 91 ? 21.664 1.508 -24.939 1.00 80.75 91 ALA A CA 1
A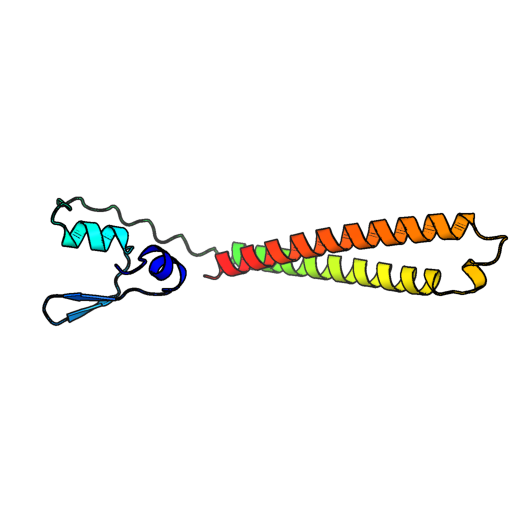TOM 713 C C . ALA A 1 91 ? 20.708 0.307 -25.096 1.00 80.75 91 ALA A C 1
ATOM 715 O O . ALA A 1 91 ? 20.907 -0.535 -25.976 1.00 80.75 91 ALA A O 1
ATOM 716 N N . LEU A 1 92 ? 19.651 0.233 -24.276 1.00 73.75 92 LEU A N 1
ATOM 717 C CA . LEU A 1 92 ? 18.591 -0.769 -24.390 1.00 73.75 92 LEU A CA 1
ATOM 718 C C . LEU A 1 92 ? 17.747 -0.581 -25.667 1.00 73.75 92 LEU A C 1
ATOM 720 O O . LEU A 1 92 ? 17.060 -1.510 -26.086 1.00 73.75 92 LEU A O 1
ATOM 724 N N . TYR A 1 93 ? 17.791 0.600 -26.296 1.00 76.62 93 TYR A N 1
ATOM 725 C CA . TYR A 1 93 ? 16.963 0.934 -27.456 1.00 76.62 93 TYR A CA 1
ATOM 726 C C . TYR A 1 93 ? 17.628 0.704 -28.816 1.00 76.62 93 TYR A C 1
ATOM 728 O O . TYR A 1 93 ? 16.937 0.828 -29.831 1.00 76.62 93 TYR A O 1
ATOM 736 N N . GLU A 1 94 ? 18.898 0.299 -28.818 1.00 80.88 94 GLU A N 1
ATOM 737 C CA . GLU A 1 94 ? 19.646 -0.125 -30.003 1.00 80.88 94 GLU A CA 1
ATOM 738 C C . GLU A 1 94 ? 19.036 -1.389 -30.642 1.00 80.88 94 GLU A C 1
ATOM 740 O O . GLU A 1 94 ? 18.460 -2.244 -29.956 1.00 80.88 94 GLU A O 1
ATOM 745 N N . ASP A 1 95 ? 19.146 -1.508 -31.969 1.00 67.69 95 ASP A N 1
ATOM 746 C CA . ASP A 1 95 ? 18.404 -2.496 -32.772 1.00 67.69 95 ASP A CA 1
ATOM 747 C C . ASP A 1 95 ? 18.664 -3.960 -32.370 1.00 67.69 95 ASP A C 1
ATOM 749 O O . ASP A 1 95 ? 17.752 -4.790 -32.442 1.00 67.69 95 ASP A O 1
ATOM 753 N N . ASP A 1 96 ? 19.852 -4.257 -31.843 1.00 70.62 96 ASP A N 1
ATOM 754 C CA . ASP A 1 96 ? 20.278 -5.605 -31.447 1.00 70.62 96 ASP A CA 1
ATOM 755 C C . ASP A 1 96 ? 19.629 -6.110 -30.141 1.00 70.62 96 ASP A C 1
ATOM 757 O O . ASP A 1 96 ? 19.738 -7.291 -29.810 1.00 70.62 96 ASP A O 1
ATOM 761 N N . ARG A 1 97 ? 18.936 -5.242 -29.381 1.00 68.81 97 ARG A N 1
ATOM 762 C CA . ARG A 1 97 ? 18.368 -5.559 -28.048 1.00 68.81 97 ARG A CA 1
ATOM 763 C C . ARG A 1 97 ? 16.850 -5.396 -27.944 1.00 68.81 97 ARG A C 1
ATOM 765 O O . ARG A 1 97 ? 16.285 -5.343 -26.851 1.00 68.81 97 ARG A O 1
ATOM 772 N N . LYS A 1 98 ? 16.152 -5.394 -29.085 1.00 66.31 98 LYS A N 1
ATOM 773 C CA . LYS A 1 98 ? 14.680 -5.313 -29.164 1.00 66.31 98 LYS A CA 1
ATOM 774 C C . LYS A 1 98 ? 13.951 -6.321 -28.261 1.00 66.31 98 LYS A C 1
ATOM 776 O O . LYS A 1 98 ? 13.047 -5.913 -27.542 1.00 66.31 98 LYS A O 1
ATOM 781 N N . GLY A 1 99 ? 14.375 -7.588 -28.239 1.00 72.88 99 GLY A N 1
ATOM 782 C CA . GLY A 1 99 ? 13.749 -8.626 -27.406 1.00 72.88 99 GLY A CA 1
ATOM 783 C C . GLY A 1 99 ? 13.897 -8.396 -25.896 1.00 72.88 99 GLY A C 1
ATOM 784 O O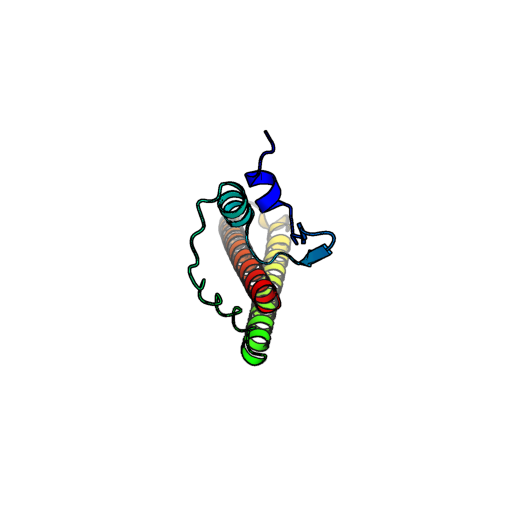 . GLY A 1 99 ? 12.986 -8.717 -25.133 1.00 72.88 99 GLY A O 1
ATOM 785 N N . ASP A 1 100 ? 14.997 -7.776 -25.463 1.00 77.69 100 ASP A N 1
ATOM 786 C CA . ASP A 1 100 ? 15.223 -7.462 -24.050 1.00 77.69 100 ASP A CA 1
ATOM 787 C C . ASP A 1 100 ? 14.275 -6.354 -23.577 1.00 77.69 100 ASP A C 1
ATOM 789 O O . ASP A 1 100 ? 13.746 -6.431 -22.467 1.00 77.69 100 ASP A O 1
ATOM 793 N N . ARG A 1 101 ? 13.984 -5.358 -24.427 1.00 80.31 101 ARG A N 1
ATOM 794 C CA . ARG A 1 101 ? 13.026 -4.282 -24.108 1.00 80.31 101 ARG A CA 1
ATOM 795 C C . ARG A 1 101 ? 11.640 -4.807 -23.780 1.00 80.31 101 ARG A C 1
ATOM 797 O O . ARG A 1 101 ? 11.072 -4.414 -22.764 1.00 80.31 101 ARG A O 1
ATOM 804 N N . ASP A 1 102 ? 11.092 -5.681 -24.619 1.00 84.38 102 ASP A N 1
ATOM 805 C CA . ASP A 1 102 ? 9.757 -6.248 -24.406 1.00 84.38 102 ASP A CA 1
ATOM 806 C C . ASP A 1 102 ? 9.679 -7.037 -23.092 1.00 84.38 102 ASP A C 1
ATOM 808 O O . ASP A 1 102 ? 8.701 -6.932 -22.348 1.00 84.38 102 ASP A O 1
ATOM 812 N N . VAL A 1 103 ? 10.739 -7.779 -22.758 1.00 88.81 103 VAL A N 1
ATOM 813 C CA . VAL A 1 103 ? 10.834 -8.515 -21.490 1.00 88.81 103 VAL A CA 1
ATOM 814 C C . VAL A 1 103 ? 10.875 -7.561 -20.296 1.00 88.81 103 VAL A C 1
ATOM 816 O O . VAL A 1 103 ? 10.166 -7.788 -19.312 1.00 88.81 103 VAL A O 1
ATOM 819 N N . TRP A 1 104 ? 11.678 -6.495 -20.354 1.00 88.25 104 TRP A N 1
ATOM 820 C CA . TRP A 1 104 ? 11.775 -5.527 -19.257 1.00 88.25 104 TRP A CA 1
ATOM 821 C C . TRP A 1 104 ? 10.496 -4.706 -19.083 1.00 88.25 104 TRP A C 1
ATOM 823 O O . TRP A 1 104 ? 10.069 -4.512 -17.947 1.00 88.25 104 TRP A O 1
ATOM 833 N N . ASN A 1 105 ? 9.837 -4.310 -20.175 1.00 88.38 105 ASN A N 1
ATOM 834 C CA . ASN A 1 105 ? 8.542 -3.628 -20.125 1.00 88.38 105 ASN A CA 1
ATOM 835 C C . ASN A 1 105 ? 7.454 -4.513 -19.512 1.00 88.38 105 ASN A C 1
ATOM 837 O O . ASN A 1 105 ? 6.690 -4.050 -18.667 1.00 88.38 105 ASN A O 1
ATOM 841 N N . ARG A 1 106 ? 7.411 -5.804 -19.871 1.00 92.44 106 ARG A N 1
ATOM 842 C CA . ARG A 1 106 ? 6.462 -6.751 -19.269 1.00 92.44 106 ARG A CA 1
ATOM 843 C C . ARG A 1 106 ? 6.702 -6.916 -17.770 1.00 92.44 106 ARG A C 1
ATOM 845 O O . ARG A 1 106 ? 5.760 -6.812 -16.995 1.00 92.44 106 ARG A O 1
ATOM 852 N N . LYS A 1 107 ? 7.961 -7.092 -17.356 1.00 92.12 107 LYS A N 1
ATOM 853 C CA . LYS A 1 107 ? 8.325 -7.168 -15.931 1.00 92.12 107 LYS A CA 1
ATOM 854 C C . LYS A 1 107 ? 7.971 -5.889 -15.176 1.00 92.12 107 LYS A C 1
ATOM 856 O O . LYS A 1 107 ? 7.522 -5.969 -14.041 1.00 92.12 107 LYS A O 1
ATOM 861 N N . TYR A 1 108 ? 8.162 -4.722 -15.789 1.00 91.50 108 TYR A N 1
ATOM 862 C CA . TYR A 1 108 ? 7.773 -3.450 -15.185 1.00 91.50 108 TYR A CA 1
ATOM 863 C C . TYR A 1 108 ? 6.255 -3.368 -14.993 1.00 91.50 108 TYR A C 1
ATOM 865 O O . TYR A 1 108 ? 5.803 -3.043 -13.901 1.00 91.50 108 TYR A O 1
ATOM 873 N N . ALA A 1 109 ? 5.467 -3.750 -16.003 1.00 94.06 109 ALA A N 1
ATOM 874 C CA . ALA A 1 109 ? 4.010 -3.806 -15.893 1.00 94.06 109 ALA A CA 1
ATOM 875 C C . ALA A 1 109 ? 3.537 -4.782 -14.797 1.00 94.06 109 ALA A C 1
ATOM 877 O O . ALA A 1 109 ? 2.653 -4.442 -14.018 1.00 94.06 109 ALA A O 1
ATOM 878 N N . GLU A 1 110 ? 4.157 -5.961 -14.688 1.00 95.25 110 GLU A N 1
ATOM 879 C CA . GLU A 1 110 ? 3.866 -6.934 -13.623 1.00 95.25 110 GLU A CA 1
ATOM 880 C C . GLU A 1 110 ? 4.190 -6.389 -12.223 1.00 95.25 110 GLU A C 1
ATOM 882 O O . GLU A 1 110 ? 3.445 -6.642 -11.275 1.00 95.25 110 GLU A O 1
ATOM 887 N N . VAL A 1 111 ? 5.288 -5.638 -12.078 1.00 94.88 111 VAL A N 1
ATOM 888 C CA . VAL A 1 111 ? 5.649 -4.997 -10.804 1.00 94.88 111 VAL A CA 1
ATOM 889 C C . VAL A 1 111 ? 4.660 -3.892 -10.448 1.00 94.88 111 VAL A C 1
ATOM 891 O O . VAL A 1 111 ? 4.243 -3.844 -9.296 1.00 94.88 111 VAL A O 1
ATOM 894 N N . MET A 1 112 ? 4.237 -3.068 -11.412 1.00 94.38 112 MET A N 1
ATOM 895 C CA . MET A 1 112 ? 3.216 -2.035 -11.189 1.00 94.38 112 MET A CA 1
ATOM 896 C C . MET A 1 112 ? 1.877 -2.648 -10.748 1.00 94.38 112 MET A C 1
ATOM 898 O O . MET A 1 112 ? 1.345 -2.264 -9.716 1.00 94.38 112 MET A O 1
ATOM 902 N N . ASP A 1 113 ? 1.387 -3.683 -11.437 1.00 96.69 113 ASP A N 1
ATOM 903 C CA . ASP A 1 113 ? 0.170 -4.413 -11.033 1.00 96.69 113 ASP A CA 1
ATOM 904 C C . ASP A 1 113 ? 0.334 -5.106 -9.662 1.00 96.69 113 ASP A C 1
ATOM 906 O O . ASP A 1 113 ? -0.585 -5.189 -8.843 1.00 96.69 113 ASP A O 1
ATOM 910 N N . GLY A 1 114 ? 1.536 -5.607 -9.367 1.00 94.69 114 GLY A N 1
ATOM 911 C CA . GLY A 1 114 ? 1.890 -6.112 -8.043 1.00 94.69 114 GLY A CA 1
ATOM 912 C C . GLY A 1 114 ? 1.814 -5.043 -6.952 1.00 94.69 114 GLY A C 1
ATOM 913 O O . GLY A 1 114 ? 1.347 -5.347 -5.851 1.00 94.69 114 GLY A O 1
ATOM 914 N N . LEU A 1 115 ? 2.262 -3.828 -7.262 1.00 95.00 115 LEU A N 1
ATOM 915 C CA . LEU A 1 115 ? 2.289 -2.678 -6.370 1.00 95.00 115 LEU A CA 1
ATOM 916 C C . LEU A 1 115 ? 0.877 -2.175 -6.079 1.00 95.00 115 LEU A C 1
ATOM 918 O O . LEU A 1 115 ? 0.506 -2.135 -4.910 1.00 95.00 115 LEU A O 1
ATOM 922 N N . ASP A 1 116 ? 0.051 -1.982 -7.108 1.00 95.38 116 ASP A N 1
ATOM 923 C CA . ASP A 1 116 ? -1.358 -1.590 -6.962 1.00 95.38 116 ASP A CA 1
ATOM 924 C C . ASP A 1 116 ? -2.115 -2.553 -6.028 1.00 95.38 116 ASP A C 1
ATOM 926 O O . ASP A 1 116 ? -2.859 -2.156 -5.126 1.00 95.38 116 ASP A O 1
ATOM 930 N N . ARG A 1 117 ? -1.891 -3.866 -6.188 1.00 95.38 117 ARG A N 1
ATOM 931 C CA . ARG A 1 117 ? -2.481 -4.876 -5.294 1.00 95.38 117 ARG A CA 1
ATOM 932 C C . ARG A 1 117 ? -1.933 -4.803 -3.872 1.00 95.38 117 ARG A C 1
ATOM 934 O O . ARG A 1 117 ? -2.682 -5.057 -2.928 1.00 95.38 117 ARG A O 1
ATOM 941 N N . ALA A 1 118 ? -0.639 -4.539 -3.706 1.00 93.00 118 ALA A N 1
ATOM 942 C CA . ALA A 1 118 ? -0.017 -4.428 -2.391 1.00 93.00 118 ALA A CA 1
ATOM 943 C C . ALA A 1 118 ? -0.525 -3.190 -1.639 1.00 93.00 118 ALA A C 1
ATOM 945 O O . ALA A 1 118 ? -0.863 -3.305 -0.462 1.00 93.00 118 ALA A O 1
ATOM 946 N N . GLU A 1 119 ? -0.670 -2.059 -2.326 1.00 93.50 119 GLU A N 1
ATOM 947 C CA . GLU A 1 119 ? -1.260 -0.834 -1.787 1.00 93.50 119 GLU A CA 1
ATOM 948 C C . GLU A 1 119 ? -2.728 -1.038 -1.410 1.00 93.50 119 GLU A C 1
ATOM 950 O O . GLU A 1 119 ? -3.134 -0.703 -0.299 1.00 93.50 119 GLU A O 1
ATOM 955 N N . ALA A 1 120 ? -3.520 -1.688 -2.268 1.00 95.38 120 ALA A N 1
ATOM 956 C CA . ALA A 1 120 ? -4.909 -2.012 -1.950 1.00 95.38 120 ALA A CA 1
ATOM 957 C C . ALA A 1 120 ? -5.035 -2.906 -0.699 1.00 95.38 120 ALA A C 1
ATOM 959 O O . ALA A 1 120 ? -5.972 -2.757 0.087 1.00 95.38 120 ALA A O 1
ATOM 960 N N . LEU A 1 121 ? -4.103 -3.845 -0.497 1.00 93.88 121 LEU A N 1
ATOM 961 C CA . LEU A 1 121 ? -4.045 -4.675 0.712 1.00 93.88 121 LEU A CA 1
ATOM 962 C C . LEU A 1 121 ? -3.587 -3.887 1.944 1.00 93.88 121 LEU A C 1
ATOM 964 O O . LEU A 1 121 ? -4.107 -4.122 3.036 1.00 93.88 121 LEU A O 1
ATOM 968 N N . TRP A 1 122 ? -2.642 -2.961 1.778 1.00 95.38 122 TRP A N 1
ATOM 969 C CA . TRP A 1 122 ? -2.195 -2.074 2.848 1.00 95.38 122 TRP A CA 1
ATOM 970 C C . TRP A 1 122 ? -3.339 -1.178 3.324 1.00 95.38 122 TRP A C 1
ATOM 972 O O . TRP A 1 122 ? -3.659 -1.205 4.509 1.00 95.38 122 TRP A O 1
ATOM 982 N N . MET A 1 123 ? -4.041 -0.507 2.405 1.00 93.81 123 MET A N 1
ATOM 983 C CA . MET A 1 123 ? -5.203 0.334 2.717 1.00 93.81 123 MET A CA 1
ATOM 984 C C . MET A 1 123 ? -6.287 -0.440 3.473 1.00 93.81 123 MET A C 1
ATOM 986 O O . MET A 1 123 ? -6.768 0.022 4.503 1.00 93.81 123 MET A O 1
ATOM 990 N N . LYS A 1 124 ? -6.613 -1.662 3.030 1.00 93.75 124 LYS A N 1
ATOM 991 C CA . LYS A 1 124 ? -7.561 -2.539 3.744 1.00 93.75 124 LYS A CA 1
ATOM 992 C C . LYS A 1 124 ? -7.085 -2.912 5.147 1.00 93.75 124 LYS A C 1
ATOM 994 O O . LYS A 1 124 ? -7.894 -3.018 6.063 1.00 93.75 124 LYS A O 1
ATOM 999 N N . SER A 1 125 ? -5.786 -3.149 5.318 1.00 89.25 125 SER A N 1
ATOM 1000 C CA . SER A 1 125 ? -5.204 -3.486 6.624 1.00 89.25 125 SER A CA 1
ATOM 1001 C C . SER A 1 125 ? -5.242 -2.294 7.583 1.00 89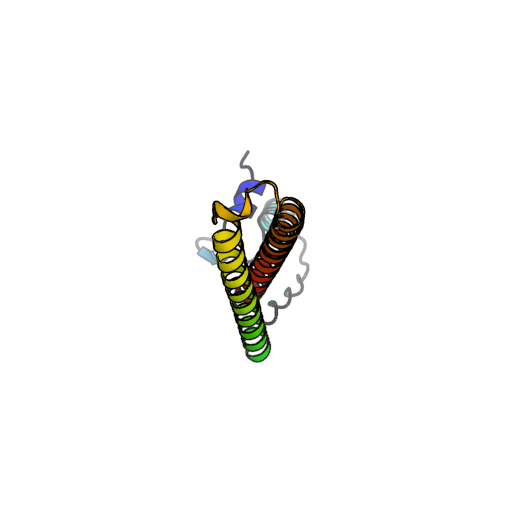.25 125 SER A C 1
ATOM 1003 O O . SER A 1 125 ? -5.514 -2.480 8.768 1.00 89.25 125 SER A O 1
ATOM 1005 N N . VAL A 1 126 ? -5.011 -1.081 7.071 1.00 92.56 126 VAL A N 1
ATOM 1006 C CA . VAL A 1 126 ? -5.121 0.168 7.839 1.00 92.56 126 VAL A CA 1
ATOM 1007 C C . VAL A 1 126 ? -6.572 0.424 8.240 1.00 92.56 126 VAL A C 1
ATOM 1009 O O . VAL A 1 126 ? -6.841 0.603 9.422 1.00 92.56 126 VAL A O 1
ATOM 1012 N N . GLU A 1 127 ? -7.517 0.320 7.306 1.00 91.62 127 GLU A N 1
ATOM 1013 C CA . GLU A 1 127 ? -8.951 0.463 7.592 1.00 91.62 127 GLU A CA 1
ATOM 1014 C C . GLU A 1 127 ? -9.424 -0.555 8.648 1.00 91.62 127 GLU A C 1
ATOM 1016 O O . GLU A 1 127 ? -10.181 -0.229 9.564 1.00 91.62 127 GLU A O 1
ATOM 1021 N N . ALA A 1 128 ? -8.955 -1.804 8.568 1.00 88.94 128 ALA A N 1
ATOM 1022 C CA . ALA A 1 128 ? -9.265 -2.825 9.566 1.00 88.94 128 ALA A CA 1
ATOM 1023 C C . ALA A 1 128 ? -8.703 -2.480 10.956 1.00 88.94 128 ALA A C 1
ATOM 1025 O O . ALA A 1 128 ? -9.355 -2.761 11.963 1.00 88.94 128 ALA A O 1
ATOM 1026 N N . LEU A 1 129 ? -7.514 -1.873 11.019 1.00 89.25 129 LEU A N 1
ATOM 1027 C CA . LEU A 1 129 ? -6.917 -1.404 12.265 1.00 89.25 129 LEU A CA 1
ATOM 1028 C C . LEU A 1 129 ? -7.704 -0.230 12.862 1.00 89.25 129 LEU A C 1
ATOM 1030 O O . LEU A 1 129 ? -8.041 -0.279 14.042 1.00 89.25 129 LEU A O 1
ATOM 1034 N N . GLU A 1 130 ? -8.048 0.777 12.061 1.00 89.50 130 GLU A N 1
ATOM 1035 C CA . GLU A 1 130 ? -8.826 1.944 12.502 1.00 89.50 130 GLU A CA 1
ATOM 1036 C C . GLU A 1 130 ? -10.205 1.537 13.037 1.00 89.50 130 GLU A C 1
ATOM 1038 O O . GLU A 1 130 ? -10.623 1.977 14.110 1.00 89.50 130 GLU A O 1
ATOM 1043 N N . ASN A 1 131 ? -10.878 0.615 12.342 1.00 87.56 131 ASN A N 1
ATOM 1044 C CA . ASN A 1 131 ? -12.153 0.043 12.777 1.00 87.56 131 ASN A CA 1
ATOM 1045 C C . ASN A 1 131 ? -12.042 -0.772 14.075 1.00 87.56 131 ASN A C 1
ATOM 1047 O O . ASN A 1 131 ? -13.029 -0.909 14.794 1.00 87.56 131 ASN A O 1
ATOM 1051 N N . ALA A 1 132 ? -10.874 -1.354 14.357 1.00 85.56 132 ALA A N 1
ATOM 1052 C CA . ALA A 1 132 ? -10.624 -2.100 15.588 1.00 85.56 132 ALA A CA 1
ATOM 1053 C C . ALA A 1 132 ? -10.260 -1.184 16.771 1.00 85.56 132 ALA A C 1
ATOM 1055 O O . ALA A 1 132 ? -10.481 -1.563 17.923 1.00 85.56 132 ALA A O 1
ATOM 1056 N N . GLU A 1 133 ? -9.683 -0.011 16.498 1.00 81.69 133 GLU A N 1
ATOM 1057 C CA . GLU A 1 133 ? -9.306 0.987 17.507 1.00 81.69 133 GLU A CA 1
ATOM 1058 C C . GLU A 1 133 ? -10.445 1.968 17.863 1.00 81.69 133 GLU A C 1
ATOM 1060 O O . GLU A 1 133 ? -10.381 2.584 18.931 1.00 81.69 133 GLU A O 1
ATOM 1065 N N . SER A 1 134 ? -11.479 2.075 17.015 1.00 71.88 134 SER A N 1
ATOM 1066 C CA . SER A 1 134 ? -12.693 2.899 17.211 1.00 71.88 134 SER A CA 1
ATOM 1067 C C . SER A 1 134 ? -13.7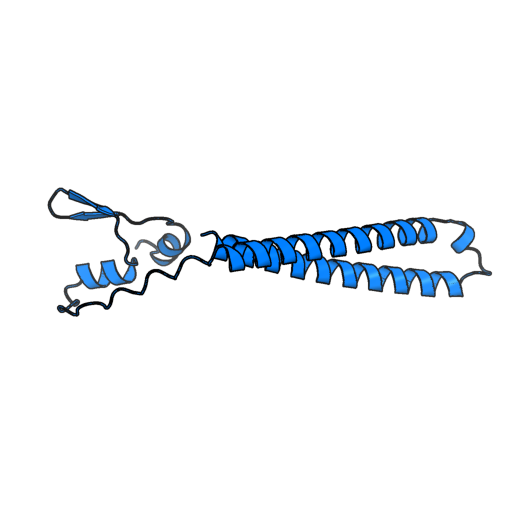31 2.242 18.128 1.00 71.88 134 SER A C 1
ATOM 1069 O O . SER A 1 134 ? -14.243 2.936 19.039 1.00 71.88 134 SER A O 1
#